Protein AF-A0A443IQX9-F1 (afdb_monomer)

Foldseek 3Di:
DDDPPVVVVVVVVVVVVVVVCVVVPPPPPQDVVNVVVVVCVVVVDDPCVVVPPPCPDVPCLVPDPVSVVVVVVPDPDDDQDPVNVVVVCCVPPVPVVVVVVVPPDDPPVDDDDDDDDD

Organism: NCBI:txid2306993

Solvent-accessible surface area (backbone atoms only — not comparable to full-atom values): 7430 Å² total; per-residue (Å²): 142,83,78,65,62,62,60,53,53,53,51,52,52,50,51,50,52,49,52,46,52,61,74,65,39,78,67,71,72,75,48,74,67,54,56,51,50,53,52,40,45,74,70,71,50,52,75,64,74,75,51,58,92,73,69,85,50,70,71,56,44,77,70,35,69,66,50,43,52,50,58,70,67,47,70,71,82,75,68,78,49,72,66,56,52,50,53,48,47,42,62,70,54,49,48,57,50,52,53,52,60,68,66,45,79,72,59,84,88,60,73,86,80,72,80,84,87,128

Mean predicted aligned error: 19.58 Å

Structure (mmCIF, N/CA/C/O backbone):
data_AF-A0A443IQX9-F1
#
_entry.id   AF-A0A443IQX9-F1
#
loop_
_atom_site.group_PDB
_atom_site.id
_atom_site.type_symbol
_atom_site.label_atom_id
_atom_site.label_alt_id
_atom_site.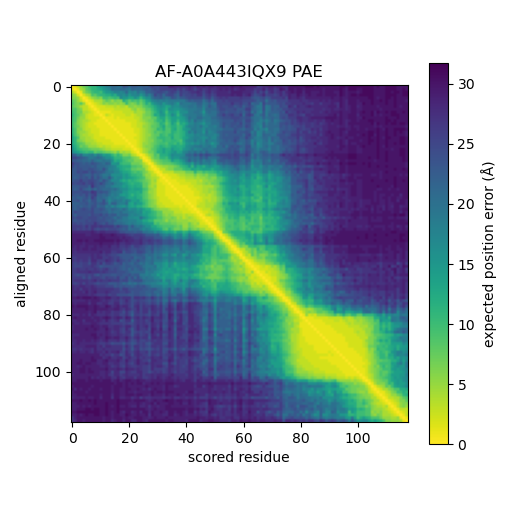label_comp_id
_atom_site.label_asym_id
_atom_site.label_entity_id
_atom_site.label_seq_id
_atom_site.pdbx_PDB_ins_code
_atom_site.Cartn_x
_atom_site.Cartn_y
_atom_site.Cartn_z
_atom_site.occupancy
_atom_site.B_iso_or_equiv
_atom_site.auth_seq_id
_atom_site.auth_comp_id
_atom_site.auth_asym_id
_atom_site.auth_atom_id
_atom_site.pdbx_PDB_model_num
ATOM 1 N N . MET A 1 1 ? 12.435 44.553 -26.560 1.00 54.03 1 MET A N 1
ATOM 2 C CA . MET A 1 1 ? 12.095 43.193 -27.036 1.00 54.03 1 MET A CA 1
ATOM 3 C C . MET A 1 1 ? 13.338 42.629 -27.716 1.00 54.03 1 MET A C 1
ATOM 5 O O . MET A 1 1 ? 13.588 42.977 -28.856 1.00 54.03 1 MET A O 1
ATOM 9 N N . ARG A 1 2 ? 14.195 41.903 -26.987 1.00 56.06 2 ARG A N 1
ATOM 10 C CA . ARG A 1 2 ? 15.485 41.399 -27.491 1.00 56.06 2 ARG A CA 1
ATOM 11 C C . ARG A 1 2 ? 15.547 39.885 -27.263 1.00 56.06 2 ARG A C 1
ATOM 13 O O . ARG A 1 2 ? 15.574 39.423 -26.128 1.00 56.06 2 ARG A O 1
ATOM 20 N N . ASP A 1 3 ? 15.388 39.172 -28.372 1.00 58.78 3 ASP A N 1
ATOM 21 C CA . ASP A 1 3 ? 15.823 37.817 -28.721 1.00 58.78 3 ASP A CA 1
ATOM 22 C C . ASP A 1 3 ? 15.776 36.721 -27.644 1.00 58.78 3 ASP A C 1
ATOM 24 O O . ASP A 1 3 ? 16.788 36.246 -27.140 1.00 58.78 3 ASP A O 1
ATOM 28 N N . ARG A 1 4 ? 14.564 36.200 -27.395 1.00 61.25 4 ARG A N 1
ATOM 29 C CA . ARG A 1 4 ? 14.338 34.891 -26.736 1.00 61.25 4 ARG A CA 1
ATOM 30 C C . ARG A 1 4 ? 14.559 33.690 -27.674 1.00 61.25 4 ARG A C 1
ATOM 32 O O . ARG A 1 4 ? 14.509 32.540 -27.240 1.00 61.25 4 ARG A O 1
ATOM 39 N N . ALA A 1 5 ? 14.780 33.940 -28.965 1.00 63.06 5 ALA A N 1
ATOM 40 C CA . ALA A 1 5 ? 14.941 32.911 -29.989 1.00 63.06 5 ALA A CA 1
ATOM 41 C C . ALA A 1 5 ? 16.138 31.955 -29.771 1.00 63.06 5 ALA A C 1
ATOM 43 O O . ALA A 1 5 ? 15.928 30.749 -29.929 1.00 63.06 5 ALA A O 1
ATOM 44 N N . PRO A 1 6 ? 17.354 32.407 -29.384 1.00 69.00 6 PRO A N 1
ATOM 45 C CA . PRO A 1 6 ? 18.473 31.490 -29.165 1.00 69.00 6 PRO A CA 1
ATOM 46 C C . PRO A 1 6 ? 18.240 30.605 -27.937 1.00 69.00 6 PRO A C 1
ATOM 48 O O . PRO A 1 6 ? 18.414 29.395 -28.028 1.00 69.00 6 PRO A O 1
ATOM 51 N N . PHE A 1 7 ? 17.729 31.164 -26.834 1.00 72.75 7 PHE A N 1
ATOM 52 C CA . PHE A 1 7 ? 17.407 30.396 -25.624 1.00 72.75 7 PHE A CA 1
ATOM 53 C C . PHE A 1 7 ? 16.359 29.309 -25.873 1.00 72.75 7 PHE A C 1
ATOM 55 O O . PHE A 1 7 ? 16.479 28.209 -25.339 1.00 72.75 7 PHE A O 1
ATOM 62 N N . ARG A 1 8 ? 15.369 29.568 -26.739 1.00 79.44 8 ARG A N 1
ATOM 63 C CA . ARG A 1 8 ? 14.381 28.550 -27.121 1.00 79.44 8 ARG A CA 1
ATOM 64 C C . ARG A 1 8 ? 15.007 27.407 -27.923 1.00 79.44 8 ARG A C 1
ATOM 66 O O . ARG A 1 8 ? 14.636 26.257 -27.723 1.00 79.44 8 ARG A O 1
ATOM 73 N N . ARG A 1 9 ? 15.960 27.710 -28.813 1.00 84.44 9 ARG A N 1
ATOM 74 C CA . ARG A 1 9 ? 16.687 26.690 -29.589 1.00 84.44 9 ARG A CA 1
ATOM 75 C C . ARG A 1 9 ? 17.604 25.855 -28.697 1.00 84.44 9 ARG A C 1
ATOM 77 O O . ARG A 1 9 ? 17.586 24.636 -28.812 1.00 84.44 9 ARG A O 1
ATOM 84 N N . PHE A 1 10 ? 18.323 26.490 -27.771 1.00 87.31 10 PHE A N 1
ATOM 85 C CA . PHE A 1 10 ? 19.135 25.781 -26.780 1.00 87.31 10 PHE A CA 1
ATOM 86 C C . PHE A 1 10 ? 18.285 24.901 -25.859 1.00 87.31 10 PHE A C 1
ATOM 88 O O . PHE A 1 10 ? 18.646 23.754 -25.625 1.00 87.31 10 PHE A O 1
ATOM 95 N N . GLY A 1 11 ? 17.126 25.389 -25.404 1.00 89.38 11 GLY A N 1
ATOM 96 C CA . GLY A 1 11 ? 16.197 24.598 -24.594 1.00 89.38 11 GLY A CA 1
ATOM 97 C C . GLY A 1 11 ? 15.669 23.366 -25.331 1.00 89.38 11 GLY A C 1
ATOM 98 O O . GLY A 1 11 ? 15.679 22.275 -24.773 1.00 89.38 11 GLY A O 1
ATOM 99 N N . LEU A 1 12 ? 15.272 23.512 -26.601 1.00 91.56 12 LEU A N 1
ATOM 100 C CA . LEU A 1 12 ? 14.821 22.381 -27.420 1.00 91.56 12 LEU A CA 1
ATOM 101 C C . LEU A 1 12 ? 15.945 21.376 -27.695 1.00 91.56 12 LEU A C 1
ATOM 103 O O . LEU A 1 12 ? 15.705 20.174 -27.640 1.00 91.56 12 LEU A O 1
ATOM 107 N N . MET A 1 13 ? 17.167 21.850 -27.949 1.00 93.38 13 MET A N 1
ATOM 108 C CA . MET A 1 13 ? 18.329 20.980 -28.133 1.00 93.38 13 MET A CA 1
ATOM 109 C C . MET A 1 13 ? 18.655 20.197 -26.854 1.00 93.38 13 MET A C 1
ATOM 111 O O . MET A 1 13 ? 18.863 18.988 -26.919 1.00 93.38 13 MET A O 1
ATOM 115 N N . LEU A 1 14 ? 18.662 20.862 -25.694 1.00 92.50 14 LEU A N 1
ATOM 116 C CA . LEU A 1 14 ? 18.891 20.217 -24.400 1.00 92.50 14 LEU A CA 1
ATOM 117 C C . LEU A 1 14 ? 17.810 19.169 -24.114 1.00 92.50 14 LEU A C 1
ATOM 119 O O . LEU A 1 14 ? 18.126 18.059 -23.702 1.00 92.50 14 LEU A O 1
ATOM 123 N N . LEU A 1 15 ? 16.544 19.505 -24.370 1.00 92.25 15 LEU A N 1
ATOM 124 C CA . LEU A 1 15 ? 15.416 18.608 -24.138 1.00 92.25 15 LEU A CA 1
ATOM 125 C C . LEU A 1 15 ? 15.461 17.385 -25.065 1.00 92.25 15 LEU A C 1
ATOM 127 O O . LEU A 1 15 ? 15.195 16.275 -24.615 1.00 92.25 15 LEU A O 1
ATOM 131 N N . ALA A 1 16 ? 15.868 17.567 -26.325 1.00 92.31 16 ALA A N 1
ATOM 132 C CA . ALA A 1 16 ? 16.093 16.468 -27.259 1.00 92.31 16 ALA A CA 1
ATOM 133 C C . ALA A 1 16 ? 17.254 15.563 -26.818 1.00 92.31 16 ALA A C 1
ATOM 135 O O . ALA A 1 16 ? 17.127 14.344 -26.878 1.00 92.31 16 ALA A O 1
ATOM 136 N N . LEU A 1 17 ? 18.358 16.138 -26.326 1.00 88.81 17 LEU A N 1
ATOM 137 C CA . LEU A 1 17 ? 19.482 15.369 -25.783 1.00 88.81 17 LEU A CA 1
ATOM 138 C C . LEU A 1 17 ? 19.098 14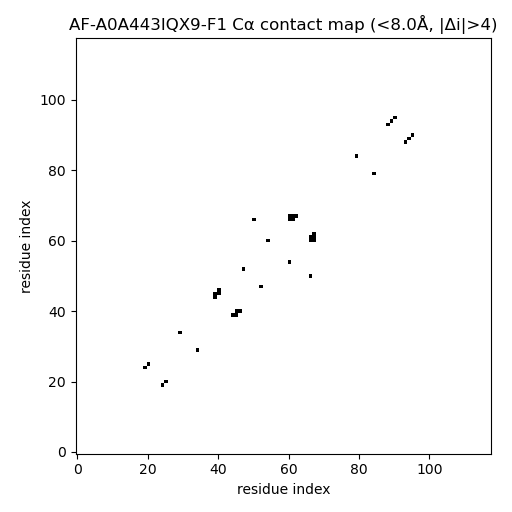.606 -24.514 1.00 88.81 17 LEU A C 1
ATOM 140 O O . LEU A 1 17 ? 19.489 13.452 -24.370 1.00 88.81 17 LEU A O 1
ATOM 144 N N . LEU A 1 18 ? 18.305 15.210 -23.625 1.00 86.56 18 LEU A N 1
ATOM 145 C CA . LEU A 1 18 ? 17.789 14.530 -22.438 1.00 86.56 18 LEU A CA 1
ATOM 146 C C . LEU A 1 18 ? 16.877 13.367 -22.838 1.00 86.56 18 LEU A C 1
ATOM 148 O O . LEU A 1 18 ? 17.064 12.252 -22.365 1.00 86.56 18 LEU A O 1
ATOM 152 N N . ALA A 1 19 ? 15.924 13.613 -23.739 1.00 86.12 19 ALA A N 1
ATOM 153 C CA . ALA A 1 19 ? 15.018 12.584 -24.235 1.00 86.12 19 ALA A CA 1
ATOM 154 C C . ALA A 1 19 ? 15.788 11.432 -24.888 1.00 86.12 19 ALA A C 1
ATOM 156 O O . ALA A 1 19 ? 15.467 10.273 -24.642 1.00 86.12 19 ALA A O 1
ATOM 157 N N . LEU A 1 20 ? 16.838 11.739 -25.656 1.00 84.75 20 LEU A N 1
ATOM 158 C CA . LEU A 1 20 ? 17.697 10.725 -26.250 1.00 84.75 20 LEU A CA 1
ATOM 159 C C . LEU A 1 20 ? 18.484 9.962 -25.181 1.00 84.75 20 LEU A C 1
ATOM 161 O O . LEU A 1 20 ? 18.507 8.745 -25.242 1.00 84.75 20 LEU A O 1
ATOM 165 N N . ALA A 1 21 ? 19.043 10.635 -24.172 1.00 79.12 21 ALA A N 1
ATOM 166 C CA . ALA A 1 21 ? 19.768 9.992 -23.075 1.00 79.12 21 ALA A CA 1
ATOM 167 C C . ALA A 1 21 ? 18.878 9.066 -22.226 1.00 79.12 21 ALA A C 1
ATOM 169 O O . ALA A 1 21 ? 19.338 8.013 -21.792 1.00 79.12 21 ALA A O 1
ATOM 170 N N . PHE A 1 22 ? 17.606 9.425 -22.018 1.00 74.75 22 PHE A N 1
ATOM 171 C CA . PHE A 1 22 ? 16.619 8.563 -21.358 1.00 74.75 22 PHE A CA 1
ATOM 172 C C . PHE A 1 22 ? 16.125 7.431 -22.270 1.00 74.75 22 PHE A C 1
ATOM 174 O O . PHE A 1 22 ? 15.906 6.321 -21.794 1.00 74.75 22 PHE A O 1
ATOM 181 N N . ALA A 1 23 ? 15.977 7.674 -23.576 1.00 73.00 23 ALA A N 1
ATOM 182 C CA . ALA A 1 23 ? 15.551 6.659 -24.543 1.00 73.00 23 ALA A CA 1
ATOM 183 C C . ALA A 1 23 ? 16.650 5.623 -24.828 1.00 73.00 23 ALA A C 1
ATOM 185 O O . ALA A 1 23 ? 16.375 4.429 -24.918 1.00 73.00 23 ALA A O 1
ATOM 186 N N . THR A 1 24 ? 17.905 6.066 -24.908 1.00 65.19 24 THR A N 1
ATOM 187 C CA . THR A 1 24 ? 19.096 5.207 -24.893 1.00 65.19 24 THR A CA 1
ATOM 188 C C . THR A 1 24 ? 19.508 4.862 -23.472 1.00 65.19 24 THR A C 1
ATOM 190 O O . THR A 1 24 ? 20.663 4.480 -23.279 1.00 65.19 24 THR A O 1
ATOM 193 N N . GLY A 1 25 ? 18.596 5.068 -22.507 1.00 51.38 25 GLY A N 1
ATOM 194 C CA . GLY A 1 25 ? 18.788 4.874 -21.084 1.00 51.38 25 GLY A CA 1
ATOM 195 C C . GLY A 1 25 ? 19.724 3.715 -20.884 1.00 51.38 25 GLY A C 1
ATOM 196 O O . GLY A 1 25 ? 19.465 2.626 -21.401 1.00 51.38 25 GLY A O 1
ATOM 197 N N . ALA A 1 26 ? 20.848 4.012 -20.232 1.00 53.38 26 ALA A N 1
ATOM 198 C CA . ALA A 1 26 ? 21.747 3.020 -19.697 1.00 53.38 26 ALA A CA 1
ATOM 199 C C . ALA A 1 26 ? 20.855 1.992 -19.015 1.00 53.38 26 ALA A C 1
ATOM 201 O O . ALA A 1 26 ? 20.363 2.228 -17.912 1.00 53.38 26 ALA A O 1
ATOM 202 N N . ARG A 1 27 ? 20.548 0.902 -19.728 1.00 55.59 27 ARG A N 1
ATOM 203 C CA . ARG A 1 27 ? 19.934 -0.258 -19.118 1.00 55.59 27 ARG A CA 1
ATOM 204 C C . ARG A 1 27 ? 20.949 -0.577 -18.050 1.00 55.59 27 ARG A C 1
ATOM 206 O O . ARG A 1 27 ? 22.103 -0.844 -18.398 1.00 55.59 27 ARG A O 1
ATOM 213 N N . ALA A 1 28 ? 20.573 -0.358 -16.790 1.00 57.97 28 ALA A N 1
ATOM 214 C CA . ALA A 1 28 ? 21.393 -0.780 -15.676 1.00 57.97 28 ALA A CA 1
ATOM 215 C C . ALA A 1 28 ? 21.838 -2.190 -16.052 1.00 57.97 28 ALA A C 1
ATOM 217 O O . ALA A 1 28 ? 20.990 -2.995 -16.447 1.00 57.97 28 ALA A O 1
ATOM 218 N N . ALA A 1 29 ? 23.155 -2.400 -16.153 1.00 61.66 29 ALA A N 1
ATOM 219 C CA . ALA A 1 29 ? 23.671 -3.690 -16.580 1.00 61.66 29 ALA A CA 1
ATOM 220 C C . ALA A 1 29 ? 22.935 -4.738 -15.739 1.00 61.66 29 ALA A C 1
ATOM 222 O O . ALA A 1 29 ? 22.882 -4.532 -14.521 1.00 61.66 29 ALA A O 1
ATOM 223 N N . PRO A 1 30 ? 22.287 -5.737 -16.372 1.00 59.69 30 PRO A N 1
ATOM 224 C CA . PRO A 1 30 ? 21.399 -6.639 -15.660 1.00 59.69 30 PRO A CA 1
ATOM 225 C C . PRO A 1 30 ? 22.175 -7.183 -14.476 1.00 59.69 30 PRO A C 1
ATOM 227 O O . PRO A 1 30 ? 23.306 -7.662 -14.632 1.00 59.69 30 PRO A O 1
ATOM 230 N N . ASP A 1 31 ? 21.609 -6.990 -13.288 1.00 74.44 31 ASP A N 1
ATOM 231 C CA . ASP A 1 31 ? 22.243 -7.432 -12.059 1.00 74.44 31 ASP A CA 1
ATOM 232 C C . ASP A 1 31 ? 22.522 -8.937 -12.236 1.00 74.44 31 ASP A C 1
ATOM 234 O O . ASP A 1 31 ? 21.653 -9.664 -12.730 1.00 74.44 31 ASP A O 1
ATOM 238 N N . PRO A 1 32 ? 23.716 -9.460 -11.905 1.00 72.56 32 PRO A N 1
ATOM 239 C CA . PRO A 1 32 ? 23.955 -10.903 -11.939 1.00 72.56 32 PRO A CA 1
ATOM 240 C C . PRO A 1 32 ? 22.879 -11.712 -11.192 1.00 72.56 32 PRO A C 1
ATOM 242 O O . PRO A 1 32 ? 22.675 -12.886 -11.511 1.00 72.56 32 PRO A O 1
ATOM 245 N N . ALA A 1 33 ? 22.180 -11.110 -10.222 1.00 69.06 33 ALA A N 1
ATOM 246 C CA . ALA A 1 33 ? 21.009 -11.705 -9.582 1.00 69.06 33 ALA A CA 1
ATOM 247 C C . ALA A 1 33 ? 19.807 -11.870 -10.537 1.00 69.06 33 ALA A C 1
ATOM 249 O O . ALA A 1 33 ? 19.159 -12.917 -10.532 1.00 69.06 33 ALA A O 1
ATOM 250 N N . GLU A 1 34 ? 19.546 -10.881 -11.388 1.00 71.38 34 GLU A N 1
ATOM 251 C CA . GLU A 1 34 ? 18.460 -10.871 -12.374 1.00 71.38 34 GLU A CA 1
ATOM 252 C C . GLU A 1 34 ? 18.702 -11.918 -13.471 1.00 71.38 34 GLU A C 1
ATOM 254 O O . GLU A 1 34 ? 17.809 -12.692 -13.811 1.00 71.38 34 GLU A O 1
ATOM 259 N N . LEU A 1 35 ? 19.957 -12.062 -13.914 1.00 79.69 35 LEU A N 1
ATOM 260 C CA . LEU A 1 35 ? 20.344 -13.071 -14.907 1.00 79.69 35 LEU A CA 1
ATOM 261 C C . LEU A 1 35 ? 20.116 -14.512 -14.411 1.00 79.69 35 LEU A C 1
ATOM 263 O O . LEU A 1 35 ? 19.758 -15.409 -15.175 1.00 79.69 35 LEU A O 1
ATOM 267 N N . ARG A 1 36 ? 20.331 -14.752 -13.110 1.00 76.94 36 ARG A N 1
ATOM 268 C CA . ARG A 1 36 ? 20.076 -16.059 -12.482 1.00 76.94 36 ARG A CA 1
ATOM 269 C C . ARG A 1 36 ? 18.585 -16.341 -12.350 1.00 76.94 36 ARG A C 1
ATOM 271 O O . ARG A 1 36 ? 18.179 -17.489 -12.521 1.00 76.94 36 ARG A O 1
ATOM 278 N N . LEU A 1 37 ? 17.787 -15.313 -12.068 1.00 74.44 37 LEU A N 1
ATOM 279 C CA . LEU A 1 37 ? 16.334 -15.426 -12.010 1.00 74.44 37 LEU A CA 1
ATOM 280 C C . LEU A 1 37 ? 15.761 -15.787 -13.386 1.00 74.44 37 LEU A C 1
ATOM 282 O O . LEU A 1 37 ? 14.965 -16.716 -13.487 1.00 74.44 37 LEU A O 1
ATOM 286 N N . GLU A 1 38 ? 16.216 -15.125 -14.451 1.00 79.25 38 GLU A N 1
ATOM 287 C CA . GLU A 1 38 ? 15.800 -15.447 -15.822 1.00 79.25 38 GLU A CA 1
ATOM 288 C C . GLU A 1 38 ? 16.147 -16.890 -16.207 1.00 79.25 38 GLU A C 1
ATOM 290 O O . GLU A 1 38 ? 15.306 -17.606 -16.752 1.00 79.25 38 GLU A O 1
ATOM 295 N N . ALA A 1 39 ? 17.354 -17.356 -15.870 1.00 82.31 39 ALA A N 1
ATOM 296 C CA . ALA A 1 39 ? 17.755 -18.741 -16.107 1.00 82.31 39 ALA A CA 1
ATOM 297 C C . ALA A 1 39 ? 16.878 -19.747 -15.337 1.00 82.31 39 ALA A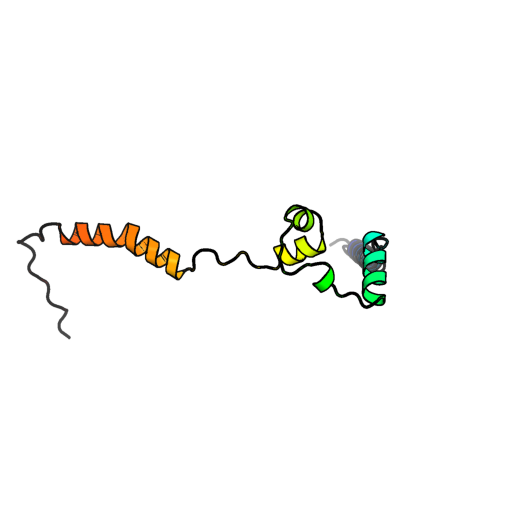 C 1
ATOM 299 O O . ALA A 1 39 ? 16.520 -20.795 -15.876 1.00 82.31 39 ALA A O 1
ATOM 300 N N . TYR A 1 40 ? 16.496 -19.422 -14.098 1.00 77.38 40 TYR A N 1
ATOM 301 C CA . TYR A 1 40 ? 15.593 -20.244 -13.292 1.00 77.38 40 TYR A CA 1
ATOM 302 C C . TYR A 1 40 ? 14.183 -20.313 -13.900 1.00 77.38 40 TYR A C 1
ATOM 304 O O . TYR A 1 40 ? 13.630 -21.406 -14.042 1.00 77.38 40 TYR A O 1
ATOM 312 N N . LEU A 1 41 ? 13.641 -19.180 -14.354 1.00 82.00 41 LEU A N 1
ATOM 313 C CA . LEU A 1 41 ? 12.342 -19.132 -15.034 1.00 82.00 41 LEU A CA 1
ATOM 314 C C . LEU A 1 41 ? 12.356 -19.937 -16.344 1.00 82.00 41 LEU A C 1
ATOM 316 O O . LEU A 1 41 ? 11.433 -20.704 -16.616 1.00 82.00 41 LEU A O 1
ATOM 320 N N . LEU A 1 42 ? 13.432 -19.833 -17.131 1.00 84.56 42 LEU A N 1
ATOM 321 C CA . LEU A 1 42 ? 13.617 -20.622 -18.357 1.00 84.56 42 LEU A CA 1
ATOM 322 C C . LEU A 1 42 ? 13.776 -22.125 -18.088 1.00 84.56 42 LEU A C 1
ATOM 324 O O . LEU A 1 42 ? 13.431 -22.936 -18.945 1.00 84.56 42 LEU A O 1
ATOM 328 N N . SER A 1 43 ? 14.260 -22.506 -16.902 1.00 85.75 43 SER A N 1
ATOM 329 C CA . SER A 1 43 ? 14.349 -23.908 -16.474 1.00 85.75 43 SER A CA 1
ATOM 330 C C . SER A 1 43 ? 13.003 -24.512 -16.044 1.00 85.75 43 SER A C 1
ATOM 332 O O . SER A 1 43 ? 12.947 -25.687 -15.687 1.00 85.75 43 SER A O 1
ATOM 334 N N . GLY A 1 44 ? 11.918 -23.731 -16.109 1.00 80.38 44 GLY A N 1
ATOM 335 C CA . GLY A 1 44 ? 10.572 -24.150 -15.720 1.00 80.38 44 GLY A CA 1
ATOM 336 C C . GLY A 1 44 ? 10.243 -23.908 -14.246 1.00 80.38 44 GLY A C 1
ATOM 337 O O . GLY A 1 44 ? 9.184 -24.338 -13.798 1.00 80.38 44 GLY A O 1
ATOM 338 N N . GLY A 1 45 ? 11.119 -23.228 -13.499 1.00 76.00 45 GLY A N 1
ATOM 339 C CA . GLY A 1 45 ? 10.821 -22.771 -12.145 1.00 76.00 45 GLY A CA 1
ATOM 340 C C . GLY A 1 45 ? 9.831 -21.607 -12.162 1.00 76.00 45 GLY A C 1
ATOM 341 O O . GLY A 1 45 ? 9.859 -20.770 -13.067 1.00 76.00 45 GLY A O 1
ATOM 342 N N . SER A 1 46 ? 8.948 -21.534 -11.169 1.00 75.44 46 SER A N 1
ATOM 343 C CA . SER A 1 46 ? 7.998 -20.431 -11.030 1.00 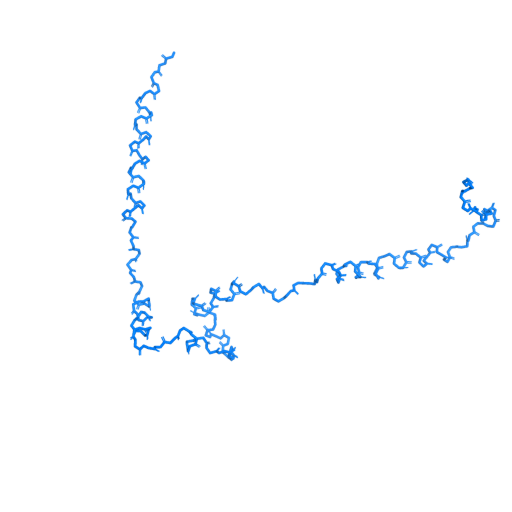75.44 46 SER A CA 1
ATOM 344 C C . SER A 1 46 ? 8.404 -19.490 -9.895 1.00 75.44 46 SER A C 1
ATOM 346 O O . SER A 1 46 ? 9.046 -19.888 -8.926 1.00 75.44 46 SER A O 1
ATOM 348 N N . ALA A 1 47 ? 8.002 -18.219 -9.976 1.00 67.06 47 ALA A N 1
ATOM 349 C CA . ALA A 1 47 ? 8.216 -17.274 -8.875 1.00 67.06 47 ALA A CA 1
ATOM 350 C C . ALA A 1 47 ? 7.513 -17.718 -7.573 1.00 67.06 47 ALA A C 1
ATOM 352 O O . ALA A 1 47 ? 7.956 -17.365 -6.483 1.00 67.06 47 ALA A O 1
ATOM 353 N N . ALA A 1 48 ? 6.455 -18.529 -7.684 1.00 64.50 48 ALA A N 1
ATOM 354 C CA . ALA A 1 48 ? 5.759 -19.118 -6.545 1.00 64.50 48 ALA A CA 1
ATOM 355 C C . ALA A 1 48 ? 6.607 -20.172 -5.809 1.00 64.50 48 ALA A C 1
ATOM 357 O O . ALA A 1 48 ? 6.441 -20.341 -4.607 1.00 64.50 48 ALA A O 1
ATOM 358 N N . ASP A 1 49 ? 7.551 -20.824 -6.493 1.00 65.75 49 ASP A N 1
ATOM 359 C CA . ASP A 1 49 ? 8.461 -21.797 -5.872 1.00 65.75 49 ASP A CA 1
ATOM 360 C C . ASP A 1 49 ? 9.568 -21.111 -5.054 1.00 65.75 49 ASP A C 1
ATOM 362 O O . ASP A 1 49 ? 10.101 -21.686 -4.106 1.00 65.75 49 ASP A O 1
ATOM 366 N N . LEU A 1 50 ? 9.910 -19.867 -5.409 1.00 64.81 50 LEU A N 1
ATOM 367 C CA . LEU A 1 50 ? 10.891 -19.044 -4.691 1.00 64.81 50 LEU A CA 1
ATOM 368 C C . LEU A 1 50 ? 10.282 -18.391 -3.447 1.00 64.81 50 LEU A C 1
ATOM 370 O O . LEU A 1 50 ? 10.949 -18.236 -2.426 1.00 64.81 50 LEU A O 1
ATOM 374 N N . CYS A 1 51 ? 9.009 -18.014 -3.529 1.00 65.75 51 CYS A N 1
ATOM 375 C CA . CYS A 1 51 ? 8.251 -17.458 -2.420 1.00 65.75 51 CYS A CA 1
ATOM 376 C C . CYS A 1 51 ? 7.393 -18.560 -1.801 1.00 65.75 51 CYS A C 1
ATOM 378 O O . CYS A 1 51 ? 6.191 -18.623 -2.051 1.00 65.75 51 CYS A O 1
ATOM 380 N N . ALA A 1 52 ? 8.013 -19.429 -0.996 1.00 57.91 52 ALA A N 1
ATOM 381 C CA . ALA A 1 52 ? 7.281 -20.437 -0.239 1.00 57.91 52 ALA A CA 1
ATOM 382 C C . ALA A 1 52 ? 6.100 -19.782 0.502 1.00 57.91 52 ALA A C 1
ATOM 384 O O . ALA A 1 52 ? 6.271 -18.816 1.252 1.00 57.91 52 ALA A O 1
ATOM 385 N N . GLN A 1 53 ? 4.907 -20.324 0.259 1.00 56.62 53 GLN A N 1
ATOM 386 C CA . GLN A 1 53 ? 3.607 -19.793 0.678 1.00 56.62 53 GLN A CA 1
ATOM 387 C C . GLN A 1 53 ? 3.472 -19.617 2.200 1.00 56.62 53 GLN A C 1
ATOM 389 O O . GLN A 1 53 ? 2.606 -18.878 2.661 1.00 56.62 53 GLN A O 1
ATOM 394 N N . ASP A 1 54 ? 4.366 -20.245 2.966 1.00 52.59 54 ASP A N 1
ATOM 395 C CA . ASP A 1 54 ? 4.287 -20.321 4.418 1.00 52.59 54 ASP A CA 1
ATOM 396 C C . ASP A 1 54 ? 5.146 -19.301 5.169 1.00 52.59 54 ASP A C 1
ATOM 398 O O . ASP A 1 54 ? 5.148 -19.339 6.393 1.00 52.59 54 ASP A O 1
ATOM 402 N N . GLY A 1 55 ? 5.870 -18.385 4.507 1.00 52.75 55 GLY A N 1
ATOM 403 C CA . GLY A 1 55 ? 6.498 -17.241 5.195 1.00 52.75 55 GLY A CA 1
ATOM 404 C C . GLY A 1 55 ? 7.323 -17.595 6.448 1.00 52.75 55 GLY A C 1
ATOM 405 O O . GLY A 1 55 ? 7.464 -16.767 7.345 1.00 52.75 55 GLY A O 1
ATOM 406 N N . THR A 1 56 ? 7.834 -18.828 6.553 1.00 53.75 56 THR A N 1
ATOM 407 C CA . THR A 1 56 ? 8.325 -19.372 7.829 1.00 53.75 56 THR A CA 1
ATOM 408 C C . THR A 1 56 ? 9.699 -18.847 8.212 1.00 53.75 56 THR A C 1
ATOM 410 O O . THR A 1 56 ? 10.124 -19.060 9.344 1.00 53.75 56 THR A O 1
ATOM 413 N N . ASP A 1 57 ? 10.390 -18.158 7.299 1.00 56.94 57 ASP A N 1
ATOM 414 C CA . ASP A 1 57 ? 11.694 -17.573 7.581 1.00 56.94 57 ASP A CA 1
ATOM 415 C C . ASP A 1 57 ? 11.691 -16.043 7.385 1.00 56.94 57 ASP A C 1
ATOM 417 O O . ASP A 1 57 ? 11.896 -15.542 6.270 1.00 56.94 57 ASP A O 1
ATOM 421 N N . PRO A 1 58 ? 11.455 -15.262 8.457 1.00 56.75 58 PRO A N 1
ATOM 422 C CA . PRO A 1 58 ? 11.412 -13.801 8.387 1.00 56.75 58 PRO A CA 1
ATOM 423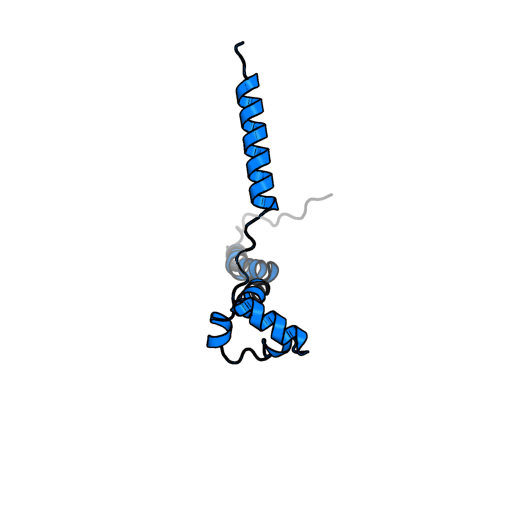 C C . PRO A 1 58 ? 12.751 -13.191 7.941 1.00 56.75 58 PRO A C 1
ATOM 425 O O . PRO A 1 58 ? 12.775 -12.073 7.422 1.00 56.75 58 PRO A O 1
ATOM 428 N N . ALA A 1 59 ? 13.865 -13.920 8.081 1.00 59.19 59 ALA A N 1
ATOM 429 C CA . ALA A 1 59 ? 15.177 -13.473 7.617 1.00 59.19 59 ALA A CA 1
ATOM 430 C C . ALA A 1 59 ? 15.297 -13.487 6.079 1.00 59.19 59 ALA A C 1
ATOM 432 O O . ALA A 1 59 ? 15.946 -12.613 5.492 1.00 59.19 59 ALA A O 1
ATOM 433 N N . HIS A 1 60 ? 14.640 -14.439 5.409 1.00 62.53 60 HIS A N 1
ATOM 434 C CA . HIS A 1 60 ? 14.640 -14.523 3.947 1.00 62.53 60 HIS A CA 1
ATOM 435 C C . HIS A 1 60 ? 13.747 -13.444 3.319 1.00 62.53 60 HIS A C 1
ATOM 437 O O . HIS A 1 60 ? 14.131 -12.795 2.345 1.00 62.53 60 HIS A O 1
ATOM 443 N N . ALA A 1 61 ? 12.590 -13.174 3.929 1.00 60.22 61 ALA A N 1
ATOM 444 C CA . ALA A 1 61 ? 11.672 -12.129 3.476 1.00 60.22 61 ALA A CA 1
ATOM 445 C C . ALA A 1 61 ? 12.289 -10.717 3.530 1.00 60.22 61 ALA A C 1
ATOM 447 O O . ALA A 1 61 ? 12.025 -9.904 2.647 1.00 60.22 61 ALA A O 1
ATOM 448 N N . ALA A 1 62 ? 13.143 -10.437 4.522 1.00 61.16 62 ALA A N 1
ATOM 449 C CA . ALA A 1 62 ? 13.801 -9.137 4.681 1.00 61.16 62 ALA A CA 1
ATOM 450 C C . ALA A 1 62 ? 14.940 -8.876 3.674 1.00 61.16 62 ALA A C 1
ATOM 452 O O . ALA A 1 62 ? 15.309 -7.724 3.456 1.00 61.16 62 ALA A O 1
ATOM 453 N N . SER A 1 63 ? 15.513 -9.927 3.076 1.00 64.38 63 SER A N 1
ATOM 454 C CA . SER A 1 63 ? 16.668 -9.834 2.167 1.00 64.38 63 SER A CA 1
ATOM 455 C C . SER A 1 63 ? 16.324 -10.087 0.696 1.00 64.38 63 SER A C 1
ATOM 457 O O . SER A 1 63 ? 17.091 -9.704 -0.188 1.00 64.38 63 SER A O 1
ATOM 459 N N . CYS A 1 64 ? 15.170 -10.690 0.408 1.00 67.19 64 CYS A N 1
ATOM 460 C CA . CYS A 1 64 ? 14.709 -10.929 -0.953 1.00 67.19 64 CYS A CA 1
ATOM 461 C C . CYS A 1 64 ? 13.969 -9.701 -1.511 1.00 67.19 64 CYS A C 1
ATOM 463 O O . CYS A 1 64 ? 12.905 -9.325 -1.019 1.00 67.19 64 CYS A O 1
ATOM 465 N N . SER A 1 65 ? 14.500 -9.098 -2.580 1.00 69.00 65 SER A N 1
ATOM 466 C CA . SER A 1 65 ? 13.885 -7.941 -3.251 1.00 69.00 65 SER A CA 1
ATOM 467 C C . SER A 1 65 ? 12.474 -8.240 -3.773 1.00 69.00 65 SER A C 1
ATOM 469 O O . SER A 1 65 ? 11.602 -7.374 -3.709 1.00 69.00 65 SER A O 1
ATOM 471 N N . LEU A 1 66 ? 12.224 -9.476 -4.219 1.00 66.88 66 LEU A N 1
ATOM 472 C CA . LEU A 1 66 ? 10.912 -9.934 -4.678 1.00 66.88 66 LEU A CA 1
ATOM 473 C C . LEU A 1 66 ? 9.910 -10.026 -3.517 1.00 66.88 66 LEU A C 1
ATOM 475 O O . LEU A 1 66 ? 8.811 -9.485 -3.613 1.00 66.88 66 LEU A O 1
ATOM 479 N N . CYS A 1 67 ? 10.303 -10.635 -2.394 1.00 65.50 67 CYS A N 1
ATOM 480 C CA . CYS A 1 67 ? 9.463 -10.696 -1.195 1.00 65.50 67 CYS A CA 1
ATOM 481 C C . CYS A 1 67 ? 9.194 -9.298 -0.626 1.00 65.50 67 CYS A C 1
ATOM 483 O O . CYS A 1 67 ? 8.088 -9.036 -0.167 1.00 65.50 67 CYS A O 1
ATOM 485 N N . HIS A 1 68 ? 10.161 -8.380 -0.715 1.00 66.50 68 HIS A N 1
ATOM 486 C CA . HIS A 1 68 ? 9.987 -6.990 -0.295 1.00 66.50 68 HIS A CA 1
ATOM 487 C C . HIS A 1 68 ? 8.992 -6.229 -1.188 1.00 66.50 68 HIS A C 1
ATOM 489 O O . HIS A 1 68 ? 8.176 -5.457 -0.688 1.00 66.50 68 HIS A O 1
ATOM 495 N N . LEU A 1 69 ? 9.023 -6.448 -2.507 1.00 63.91 69 LEU A N 1
ATOM 496 C CA . LEU A 1 69 ? 8.039 -5.891 -3.447 1.00 63.91 69 LEU A CA 1
ATOM 497 C C . LEU A 1 69 ? 6.634 -6.438 -3.183 1.00 63.91 69 LEU A C 1
ATOM 499 O O . LEU A 1 69 ? 5.673 -5.669 -3.147 1.00 63.91 69 LEU A O 1
ATOM 503 N N . ILE A 1 70 ? 6.519 -7.747 -2.948 1.00 64.56 70 ILE A N 1
ATOM 504 C CA . ILE A 1 70 ? 5.243 -8.388 -2.624 1.00 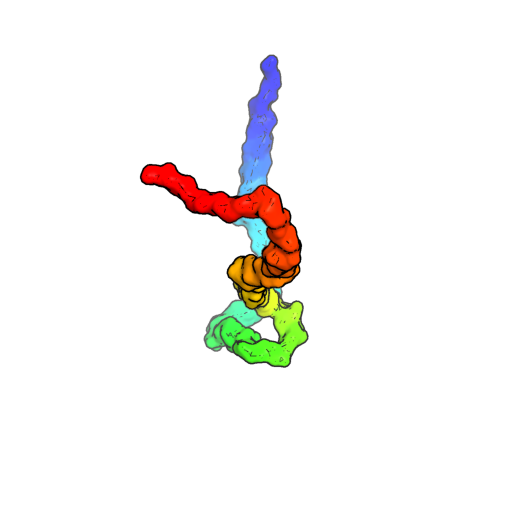64.56 70 ILE A CA 1
ATOM 505 C C . ILE A 1 70 ? 4.717 -7.857 -1.286 1.00 64.56 70 ILE A C 1
ATOM 507 O O . ILE A 1 70 ? 3.581 -7.396 -1.247 1.00 64.56 70 ILE A O 1
ATOM 511 N N . ALA A 1 71 ? 5.548 -7.801 -0.242 1.00 60.91 71 ALA A N 1
ATOM 512 C CA . ALA A 1 71 ? 5.187 -7.253 1.068 1.00 60.91 71 ALA A CA 1
ATOM 513 C C . ALA A 1 71 ? 4.797 -5.763 1.018 1.00 60.91 71 ALA A C 1
ATOM 515 O O . ALA A 1 71 ? 3.931 -5.319 1.767 1.00 60.91 71 ALA A O 1
ATOM 516 N N . ALA A 1 72 ? 5.403 -4.978 0.122 1.00 60.97 72 ALA A N 1
ATOM 517 C CA . ALA A 1 72 ? 5.011 -3.587 -0.103 1.00 60.97 72 ALA A CA 1
ATOM 518 C C . ALA A 1 72 ? 3.690 -3.459 -0.888 1.00 60.97 72 ALA A C 1
ATOM 520 O O . ALA A 1 72 ? 2.990 -2.456 -0.752 1.00 60.97 72 ALA A O 1
ATOM 521 N N . SER A 1 73 ? 3.355 -4.455 -1.716 1.00 59.00 73 SER A N 1
ATOM 522 C CA . SER A 1 73 ? 2.104 -4.510 -2.485 1.00 59.00 73 SER A CA 1
ATOM 523 C C . SER A 1 73 ? 0.934 -5.119 -1.709 1.00 59.00 73 SER A C 1
ATOM 525 O O . SER A 1 73 ? -0.222 -4.817 -2.010 1.00 59.00 73 SER A O 1
ATOM 527 N N . THR A 1 74 ? 1.213 -5.943 -0.695 1.00 58.75 74 THR A N 1
ATOM 528 C CA . THR A 1 74 ? 0.212 -6.367 0.279 1.00 58.75 74 THR A CA 1
ATOM 529 C C . THR A 1 74 ? -0.119 -5.161 1.138 1.00 58.75 74 THR A C 1
ATOM 531 O O . THR A 1 74 ? 0.654 -4.760 2.008 1.00 58.75 74 THR A O 1
ATOM 534 N N . LEU A 1 75 ? -1.260 -4.545 0.836 1.00 53.72 75 LEU A N 1
ATOM 535 C CA . LEU A 1 75 ? -1.863 -3.518 1.668 1.00 53.72 75 LEU A CA 1
ATOM 536 C C . LEU A 1 75 ? -1.851 -4.041 3.116 1.00 53.72 75 LEU A C 1
ATOM 538 O O . LEU A 1 75 ? -2.339 -5.155 3.318 1.00 53.72 75 LEU A O 1
ATOM 542 N N . PRO A 1 76 ? -1.261 -3.319 4.089 1.00 63.44 76 PRO A N 1
ATOM 543 C CA . PRO A 1 76 ? -1.182 -3.805 5.460 1.00 63.44 76 PRO A CA 1
ATOM 544 C C . PRO A 1 76 ? -2.581 -4.219 5.905 1.00 63.44 76 PRO A C 1
ATOM 546 O O . PRO A 1 76 ? -3.529 -3.449 5.708 1.00 63.44 76 PRO A O 1
ATOM 549 N N . ASP A 1 77 ? -2.696 -5.443 6.430 1.00 59.94 77 ASP A N 1
ATOM 550 C CA . ASP A 1 77 ? -3.969 -6.017 6.851 1.00 59.94 77 ASP A CA 1
ATOM 551 C C . ASP A 1 77 ? -4.738 -4.981 7.668 1.00 59.94 77 ASP A C 1
ATOM 553 O O . ASP A 1 77 ? -4.227 -4.429 8.645 1.00 59.94 77 ASP A O 1
ATOM 557 N N . GLY A 1 78 ? -5.925 -4.663 7.148 1.00 59.50 78 GLY A N 1
ATOM 558 C CA . GLY A 1 78 ? -6.710 -3.468 7.416 1.00 59.50 78 GLY A CA 1
ATOM 559 C C . GLY A 1 78 ? -6.443 -2.800 8.760 1.00 59.50 78 GLY A C 1
ATOM 560 O O . GLY A 1 78 ? -6.786 -3.329 9.818 1.00 59.50 78 GLY A O 1
ATOM 561 N N . GLY A 1 79 ? -5.954 -1.557 8.699 1.00 63.56 79 GLY A N 1
ATOM 562 C CA . GLY A 1 79 ? -6.174 -0.608 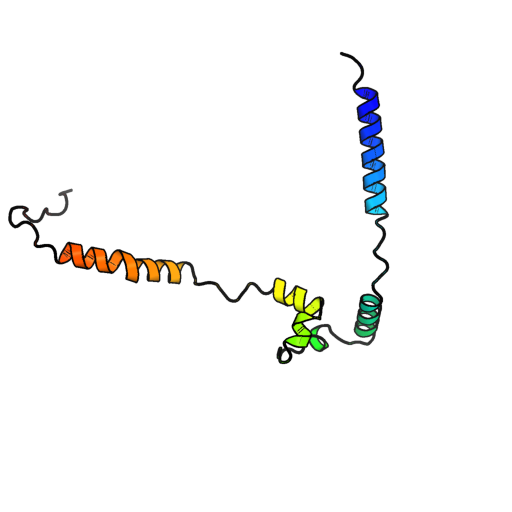9.787 1.00 63.56 79 GLY A CA 1
ATOM 563 C C . GLY A 1 79 ? -7.654 -0.615 10.204 1.00 63.56 79 GLY A C 1
ATOM 564 O O . GLY 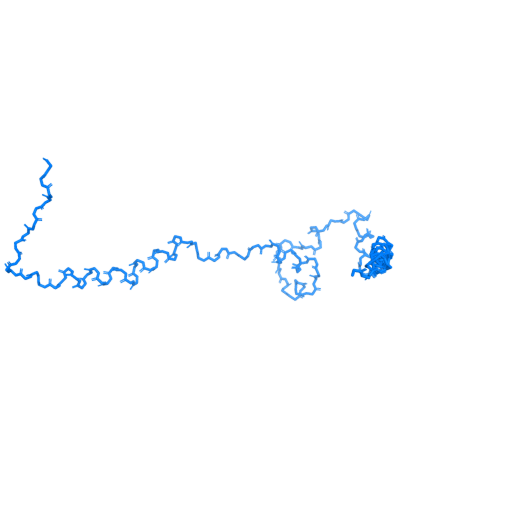A 1 79 ? -8.512 -1.020 9.410 1.00 63.56 79 GLY A O 1
ATOM 565 N N . PRO A 1 80 ? -7.976 -0.205 11.445 1.00 66.56 80 PRO A N 1
ATOM 566 C CA . PRO A 1 80 ? -9.337 -0.294 11.957 1.00 66.56 80 PRO A CA 1
ATOM 567 C C . PRO A 1 80 ? -10.293 0.316 10.938 1.00 66.56 80 PRO A C 1
ATOM 569 O O . PRO A 1 80 ? -10.086 1.445 10.484 1.00 66.56 80 PRO A O 1
ATOM 572 N N . SER A 1 81 ? -11.299 -0.464 10.536 1.00 77.88 81 SER A N 1
ATOM 573 C CA . SER A 1 81 ? -12.293 0.006 9.579 1.00 77.88 81 SER A CA 1
ATOM 574 C C . SER A 1 81 ? -12.851 1.342 10.064 1.00 77.88 81 SER A C 1
ATOM 576 O O . SER A 1 81 ? -12.967 1.569 11.271 1.00 77.88 81 SER A O 1
ATOM 578 N N . LEU A 1 82 ? -13.200 2.238 9.140 1.00 80.25 82 LEU A N 1
ATOM 579 C CA . LEU A 1 82 ? -13.745 3.550 9.503 1.00 80.25 82 LEU A CA 1
ATOM 580 C C . LEU A 1 82 ? -14.914 3.406 10.500 1.00 80.25 82 LEU A C 1
ATOM 582 O O . LEU A 1 82 ? -15.001 4.132 11.484 1.00 80.25 82 LEU A O 1
ATOM 586 N N . VAL A 1 83 ? -15.720 2.359 10.302 1.00 83.19 83 VAL A N 1
ATOM 587 C CA . VAL A 1 83 ? -16.814 1.938 11.184 1.00 83.19 83 VAL A CA 1
ATOM 588 C C . VAL A 1 83 ? -16.326 1.574 12.593 1.00 83.19 83 VAL A C 1
ATOM 590 O O . VAL A 1 83 ? -16.934 1.985 13.577 1.00 83.19 83 VAL A O 1
ATOM 593 N N . ALA A 1 84 ? -15.228 0.825 12.729 1.00 83.75 84 ALA A N 1
ATOM 594 C CA . ALA A 1 84 ? -14.657 0.491 14.035 1.00 83.75 84 ALA A CA 1
ATOM 595 C C . ALA A 1 84 ? -14.152 1.740 14.778 1.00 83.75 84 ALA A C 1
ATOM 597 O O . ALA A 1 84 ? -14.336 1.846 15.992 1.00 83.75 84 ALA A O 1
ATOM 598 N N . VAL A 1 85 ? -13.570 2.704 14.057 1.00 88.19 85 VAL A N 1
ATOM 599 C CA . VAL A 1 85 ? -13.135 3.987 14.631 1.00 88.19 85 VAL A CA 1
ATOM 600 C C . VAL A 1 85 ? -14.340 4.816 15.083 1.00 88.19 85 VAL A C 1
ATOM 602 O O . VAL A 1 85 ? -14.353 5.309 16.210 1.00 88.19 85 VAL A O 1
ATOM 605 N N . GLU A 1 86 ? -15.382 4.918 14.257 1.00 90.00 86 GLU A N 1
ATOM 606 C CA . GLU A 1 86 ? -16.624 5.621 14.605 1.00 90.00 86 GLU A CA 1
ATOM 607 C C . GLU A 1 86 ? -17.300 5.014 15.838 1.00 90.00 86 GLU A C 1
ATOM 609 O O . GLU A 1 86 ? -17.634 5.736 16.781 1.00 90.00 86 GLU A O 1
ATOM 614 N N . LEU A 1 87 ? -17.440 3.685 15.883 1.00 93.12 87 LEU A N 1
ATOM 615 C CA . LEU A 1 87 ? -18.003 2.982 17.038 1.00 93.12 87 LEU A CA 1
ATOM 616 C C . LEU A 1 87 ? -17.180 3.229 18.304 1.00 93.12 87 LEU A C 1
ATOM 618 O O . LEU A 1 87 ? -17.748 3.440 19.378 1.00 93.12 87 LEU A O 1
ATOM 622 N N . HIS A 1 88 ? -15.851 3.254 18.183 1.00 92.62 88 HIS A N 1
ATOM 623 C CA . HIS A 1 88 ? -14.973 3.551 19.306 1.00 92.62 88 HIS A CA 1
ATOM 624 C C . HIS A 1 88 ? -15.177 4.980 19.825 1.00 92.62 88 HIS A C 1
ATOM 626 O O . HIS A 1 88 ? -15.309 5.179 21.034 1.00 92.62 88 HIS A O 1
ATOM 632 N N . VAL A 1 89 ? -15.278 5.971 18.935 1.00 94.56 89 VAL A N 1
ATOM 633 C CA . VAL A 1 89 ? -15.540 7.372 19.310 1.00 94.56 89 VAL A CA 1
ATOM 634 C C . VAL A 1 89 ? -16.916 7.520 19.962 1.00 94.56 89 VAL A C 1
ATOM 636 O O . VAL A 1 89 ? -17.044 8.176 20.999 1.00 94.56 89 VAL A O 1
ATOM 639 N N . VAL A 1 90 ? -17.949 6.876 19.416 1.00 95.38 90 VAL A N 1
ATOM 640 C CA . VAL A 1 90 ? -19.298 6.908 19.998 1.00 95.38 90 VAL A CA 1
ATOM 641 C C . VAL A 1 90 ? -19.300 6.309 21.404 1.00 95.38 90 VAL A C 1
ATOM 643 O O . VAL A 1 90 ? -19.843 6.917 22.331 1.00 95.38 90 VAL A O 1
ATOM 646 N N . ALA A 1 91 ? -18.657 5.155 21.588 1.00 95.75 91 ALA A N 1
ATOM 647 C CA . ALA A 1 91 ? -18.607 4.465 22.873 1.00 95.75 91 ALA A CA 1
ATOM 648 C C . ALA A 1 91 ? -17.790 5.223 23.932 1.00 95.75 91 ALA A C 1
ATOM 650 O O . ALA A 1 91 ? -18.198 5.279 25.094 1.00 95.75 91 ALA A O 1
ATOM 651 N N . THR A 1 92 ? -16.654 5.809 23.548 1.00 95.25 92 THR A N 1
ATOM 652 C CA . THR A 1 92 ? -15.712 6.436 24.492 1.00 95.25 92 THR A CA 1
ATOM 653 C C . THR A 1 92 ? -16.012 7.904 24.768 1.00 95.25 92 THR A C 1
ATOM 655 O O . THR A 1 92 ? -15.783 8.371 25.884 1.00 95.25 92 THR A O 1
ATOM 658 N N . VAL A 1 93 ? -16.551 8.634 23.789 1.00 94.25 93 VAL A N 1
ATOM 659 C CA . VAL A 1 93 ? -16.765 10.083 23.890 1.00 94.25 93 VAL A CA 1
ATOM 660 C C . VAL A 1 93 ? -18.245 10.415 24.016 1.00 94.25 93 VAL A C 1
ATOM 662 O O . VAL A 1 93 ? -18.639 11.052 24.994 1.00 94.25 93 VAL A O 1
ATOM 665 N N . LEU A 1 94 ? -19.087 9.985 23.069 1.00 93.31 94 LEU A N 1
ATOM 666 C CA . LEU A 1 94 ? -20.490 10.419 23.048 1.00 93.31 94 LEU A CA 1
ATOM 667 C C . LEU A 1 94 ? -21.324 9.780 24.162 1.00 93.31 94 LEU A C 1
ATOM 669 O O . LEU A 1 94 ? -22.037 10.494 24.870 1.00 93.31 94 LEU A O 1
ATOM 673 N N . LEU A 1 95 ? -21.243 8.459 24.348 1.00 94.75 95 LEU A N 1
ATOM 674 C CA . LEU A 1 95 ? -22.079 7.746 25.322 1.00 94.75 95 LEU A CA 1
ATOM 675 C C . LEU A 1 95 ? -21.928 8.280 26.757 1.00 94.75 95 LEU A C 1
ATOM 677 O O . LEU A 1 95 ? -22.949 8.518 27.412 1.00 94.75 95 LEU A O 1
ATOM 681 N N . PRO A 1 96 ? -20.704 8.500 27.277 1.00 92.81 96 PRO A N 1
ATOM 682 C CA . PRO A 1 96 ? -20.524 9.053 28.615 1.00 92.81 96 PRO A CA 1
ATOM 683 C C . PRO A 1 96 ? -21.112 10.459 28.758 1.00 92.81 96 PRO A C 1
ATOM 685 O O . PRO A 1 96 ? -21.691 10.773 29.798 1.00 92.81 96 PRO A O 1
ATOM 688 N N . GLN A 1 97 ? -21.006 11.295 27.722 1.00 89.75 97 GLN A N 1
ATOM 689 C CA . GLN A 1 97 ? -21.555 12.653 27.741 1.00 89.75 97 GLN A CA 1
ATOM 690 C C . GLN A 1 97 ? -23.084 12.637 27.715 1.00 89.75 97 GLN A C 1
ATOM 692 O O . GLN A 1 97 ? -23.709 13.325 28.519 1.00 89.75 97 GLN A O 1
ATOM 697 N N . LEU A 1 98 ? -23.689 11.786 26.881 1.00 89.94 98 LEU A N 1
ATOM 698 C CA . LEU A 1 98 ? -25.140 11.582 26.849 1.00 89.94 98 LEU A CA 1
ATOM 699 C C . LEU A 1 98 ? -25.666 11.076 28.193 1.00 89.94 98 LEU A C 1
ATOM 701 O O . LEU A 1 98 ? -26.657 11.596 28.700 1.00 89.94 98 LEU A O 1
ATOM 705 N N . ARG A 1 99 ? -24.971 10.120 28.822 1.00 88.88 99 AR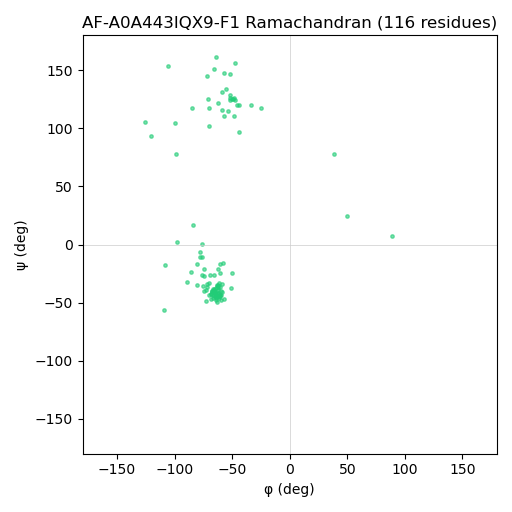G A N 1
ATOM 706 C CA . ARG A 1 99 ? -25.328 9.629 30.162 1.00 88.88 99 ARG A CA 1
ATOM 707 C C . ARG A 1 99 ? -25.245 10.727 31.219 1.00 88.88 99 ARG A C 1
ATOM 709 O O . ARG A 1 99 ? -26.155 10.849 32.032 1.00 88.88 99 ARG A O 1
ATOM 716 N N . ARG A 1 100 ? -24.190 11.548 31.206 1.00 86.38 100 ARG A N 1
ATOM 717 C CA . ARG A 1 100 ? -24.064 12.696 32.122 1.00 86.38 100 ARG A CA 1
ATOM 718 C C . ARG A 1 100 ? -25.156 13.735 31.884 1.00 86.38 100 ARG A C 1
ATOM 720 O O . ARG A 1 100 ? -25.701 14.252 32.852 1.00 86.38 100 ARG A O 1
ATOM 727 N N . ALA A 1 101 ? -25.485 14.029 30.629 1.00 83.06 101 ALA A N 1
ATOM 728 C CA . ALA A 1 101 ? -26.550 14.962 30.276 1.00 83.06 101 ALA A CA 1
ATOM 729 C C . ALA A 1 101 ? -27.930 14.442 30.710 1.00 83.06 101 ALA A C 1
ATOM 731 O O . ALA A 1 101 ? -28.725 15.212 31.234 1.00 83.06 101 ALA A O 1
ATOM 732 N N . ALA A 1 102 ? -28.181 13.138 30.562 1.00 81.31 102 ALA A N 1
ATOM 733 C CA . ALA A 1 102 ? -29.418 12.496 31.001 1.00 81.31 102 ALA A CA 1
ATOM 734 C C . ALA A 1 102 ? -29.547 12.415 32.533 1.00 81.31 102 ALA A C 1
ATOM 736 O O . ALA A 1 102 ? -30.653 12.497 33.055 1.00 81.31 102 ALA A O 1
ATOM 737 N N . MET A 1 103 ? -28.428 12.257 33.251 1.00 78.00 103 MET A N 1
ATOM 738 C CA . MET A 1 103 ? -28.403 12.234 34.719 1.00 78.00 103 MET A CA 1
ATOM 739 C C . MET A 1 103 ? -28.439 13.624 35.357 1.00 78.00 103 MET A C 1
ATOM 741 O O . MET A 1 103 ? -28.730 13.725 36.549 1.00 78.00 103 MET A O 1
ATOM 745 N N . ARG A 1 104 ? -28.149 14.702 34.613 1.00 77.38 104 ARG A N 1
ATOM 746 C CA . ARG A 1 104 ? -28.410 16.049 35.127 1.00 77.38 104 ARG A CA 1
ATOM 747 C C . ARG A 1 104 ? -29.909 16.170 35.348 1.00 77.38 104 ARG A C 1
ATOM 749 O O . ARG A 1 104 ? -30.689 15.985 34.417 1.00 77.38 104 ARG A O 1
ATOM 756 N N . LEU A 1 105 ? -30.278 16.469 36.592 1.00 64.75 105 LEU A N 1
ATOM 757 C CA . LEU A 1 105 ? -31.644 16.763 36.989 1.00 64.75 105 LEU A CA 1
ATOM 758 C C . LEU A 1 105 ? -32.191 17.794 35.997 1.00 64.75 105 LEU A C 1
ATOM 760 O O . LEU A 1 105 ? -31.686 18.916 35.939 1.00 64.75 105 LEU A O 1
ATOM 764 N N . ARG A 1 106 ? -33.148 17.379 35.157 1.00 66.19 106 ARG A N 1
ATOM 765 C CA . ARG A 1 106 ? -33.896 18.311 34.312 1.00 66.19 106 ARG A CA 1
ATOM 766 C C . ARG A 1 106 ? -34.418 19.387 35.241 1.00 66.19 106 ARG A C 1
ATOM 768 O O . ARG A 1 106 ? -35.033 19.050 36.250 1.00 66.19 106 ARG A O 1
ATOM 775 N N . ASP A 1 107 ? -34.121 20.639 34.917 1.00 69.88 107 ASP A N 1
ATOM 776 C CA . ASP A 1 107 ? -34.642 21.761 35.674 1.00 69.88 107 ASP A CA 1
ATOM 777 C C . ASP A 1 107 ? -36.170 21.597 35.727 1.00 69.88 107 ASP A C 1
ATOM 779 O O . ASP A 1 107 ? -36.812 21.589 34.666 1.00 69.88 107 ASP A O 1
ATOM 783 N N . PRO A 1 108 ? -36.758 21.378 36.919 1.00 67.38 108 PRO A N 1
ATOM 784 C CA . PRO A 1 108 ? -38.193 21.162 37.048 1.00 67.38 108 PRO A CA 1
ATOM 785 C C . PRO A 1 108 ? -38.997 22.372 36.555 1.00 67.38 108 PRO A C 1
ATOM 787 O O . PRO A 1 108 ? -40.185 22.230 36.274 1.00 67.38 108 PRO A O 1
ATOM 790 N N . ALA A 1 109 ? -38.361 23.542 36.404 1.00 78.62 109 ALA A N 1
ATOM 791 C CA . ALA A 1 109 ? -38.967 24.730 35.817 1.00 78.62 109 ALA A CA 1
ATOM 792 C C . ALA A 1 109 ? -39.083 24.680 34.280 1.00 78.62 109 ALA A C 1
ATOM 794 O O . ALA A 1 109 ? -39.786 25.508 33.703 1.00 78.62 109 ALA A O 1
ATOM 795 N N . THR A 1 110 ? -38.446 23.715 33.603 1.00 74.00 110 THR A N 1
ATOM 796 C CA . THR A 1 110 ? -38.596 23.511 32.152 1.00 74.00 110 THR A CA 1
ATOM 797 C C . THR A 1 110 ? -39.576 22.374 31.858 1.00 74.00 110 THR A C 1
ATOM 799 O O . THR A 1 110 ? -39.216 21.202 32.003 1.00 74.00 110 THR A O 1
ATOM 802 N N . PRO A 1 111 ? -40.813 22.678 31.418 1.00 73.62 111 PRO A N 1
ATOM 803 C CA . PRO A 1 111 ? -41.748 21.646 31.002 1.00 73.62 111 PRO A CA 1
ATOM 804 C C . PRO A 1 111 ? -41.234 20.936 29.739 1.00 73.62 111 PRO A C 1
ATOM 806 O O . PRO A 1 111 ? -40.522 21.542 28.930 1.00 73.62 111 PRO A O 1
ATOM 809 N N . PRO A 1 112 ? -41.589 19.656 29.535 1.00 77.12 112 PRO A N 1
ATOM 810 C CA . PRO A 1 112 ? -41.263 18.953 28.304 1.00 77.12 112 PRO A CA 1
ATOM 811 C C . PRO A 1 112 ? -41.885 19.699 27.118 1.00 77.12 112 PRO A C 1
ATOM 813 O O . PRO A 1 112 ? -43.104 19.813 27.010 1.00 77.12 112 PRO A O 1
ATOM 816 N N . THR A 1 113 ? -41.043 20.218 26.228 1.00 78.19 113 THR A N 1
ATOM 817 C CA . THR A 1 113 ? -41.496 20.755 24.946 1.00 78.19 113 THR A CA 1
ATOM 818 C C . THR A 1 113 ? -41.942 19.580 24.086 1.00 78.19 113 THR A C 1
ATOM 820 O O . THR A 1 113 ? -41.162 18.671 23.798 1.00 78.19 113 THR A O 1
ATOM 823 N N . GLY A 1 114 ? -43.225 19.565 23.727 1.00 81.06 114 GLY A N 1
ATOM 824 C CA . GLY A 1 114 ? -43.742 18.632 22.734 1.00 81.06 114 GLY A CA 1
ATOM 825 C C . GLY A 1 114 ? -43.108 18.886 21.360 1.00 81.06 114 GLY A C 1
ATOM 826 O O . GLY A 1 114 ? -42.552 19.964 21.128 1.00 81.06 114 GLY A O 1
ATOM 827 N N . PRO A 1 115 ? -43.170 17.906 20.444 1.00 76.62 115 PRO A N 1
ATOM 828 C CA . PRO A 1 115 ? -42.752 18.118 19.063 1.00 76.62 115 PRO A CA 1
ATOM 829 C C . PRO A 1 115 ? -43.545 19.282 18.437 1.00 76.62 115 PRO A C 1
ATOM 831 O O . PRO A 1 115 ? -44.703 19.495 18.809 1.00 76.62 115 PRO A O 1
ATOM 834 N N . PRO A 1 116 ? -42.944 20.051 17.510 1.00 83.75 116 PRO A N 1
ATOM 835 C CA . PRO A 1 116 ? -43.625 21.166 16.860 1.00 83.75 116 PRO A CA 1
ATOM 836 C C . PRO A 1 116 ? -44.879 20.667 16.132 1.00 83.75 116 PRO A C 1
ATOM 838 O O . PRO A 1 116 ? -44.821 19.676 15.405 1.00 83.75 116 PRO A O 1
ATOM 841 N N . ALA A 1 117 ? -46.007 21.345 16.346 1.00 78.62 117 ALA A N 1
ATOM 842 C CA . ALA A 1 117 ? -47.244 21.046 15.637 1.00 78.62 117 ALA A CA 1
ATOM 843 C C . ALA A 1 117 ? -47.114 21.482 14.170 1.00 78.62 117 ALA A C 1
ATOM 845 O O . ALA A 1 117 ? -46.769 22.633 13.894 1.00 78.62 117 ALA A O 1
ATOM 846 N N . THR A 1 118 ? -47.362 20.543 13.261 1.00 70.75 118 THR A N 1
ATOM 847 C CA . THR A 1 118 ? -47.528 20.762 11.816 1.00 70.75 118 THR A CA 1
ATOM 848 C C . THR A 1 118 ? -48.984 21.007 11.474 1.00 70.75 118 THR A C 1
ATOM 850 O O . THR A 1 118 ? -49.818 20.257 12.035 1.00 70.75 118 THR A O 1
#

Sequence (118 aa):
MRDRAPFRRFGLMLLALLALAFATGARAAPDPAELRLEAYLLSGGSAADLCAQDGTDPAHAASCSLCHLIAASTLPDGGPSLVAVELHVVATVLLPQLRRAAMRLRDPATPPTGPPAT

Secondary structure (DSSP, 8-state):
----HHHHHHHHHHHHHHHHHHHT----PPPHHHHHHHHHHHTT--HHHHS-TT---HHHHHH-HHHHHHHHHSPPS-PSPHHHHHHHHIIIIIHHHHHHHHHS---TTSPPPPPPP-

pLDDT: mean 73.81, std 12.66, range [51.38, 95.75]

Radius of gyration: 33.25 Å; Cα contacts (8 Å, |Δi|>4): 19; chains: 1; bounding box: 72×67×67 Å